Protein AF-A0A2Z2KRD8-F1 (afdb_monomer)

Mean predicted aligned error: 7.14 Å

InterPro domains:
  IPR004370 4-oxalocrotonate tautomerase-like domain [PF01361] (2-50)
  IPR014347 Tautomerase/MIF superfamily [G3DSA:3.30.429.10] (1-61)
  IPR014347 Tautomerase/MIF superfamily [SSF55331] (2-57)

pLDDT: mean 86.22, std 17.93, range [37.34, 98.25]

Solvent-accessible surface area (backbone atoms only — not comparable to full-atom values): 4400 Å² total; per-residue (Å²): 122,58,73,43,82,45,78,42,65,55,88,72,54,69,69,58,52,52,50,49,52,53,52,54,41,52,53,49,22,67,74,70,76,41,70,52,92,54,50,48,80,46,78,47,69,37,80,80,57,96,83,48,57,68,79,55,58,64,64,72,70,69,70,96,83,82,81,132

Secondary structure (DSSP, 8-state):
--EEEEEEES---HHHHHHHHHHHHHHHHHHHT--GGG-EEEEEEEPP-TTS-HHHHTTSSSS-----

Sequence (68 aa):
MPHIDIRMYEGRTREQKEEIVSVFTRELSRIIEREERFITVEFQEIPLDENAPANLLKAGSGGNGYES

Nearest PDB structures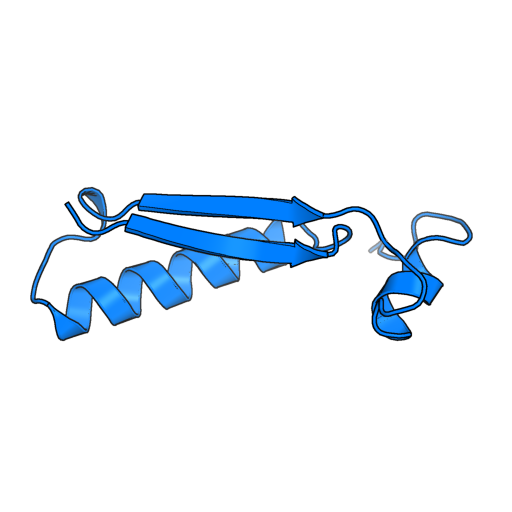 (foldseek):
  8t9o-assembly1_C  TM=8.460E-01  e=1.919E-03  Herbaspirillum
  7xuy-assembly1_A  TM=8.498E-01  e=1.462E-03  Comamonas testosteroni CNB-1
  8t9o-assembly1_A  TM=8.649E-01  e=2.520E-03  Herbaspirillum
  8t9o-assembly2_J  TM=8.489E-01  e=2.520E-03  Herbaspirillum
  3ry0-assembly1_A  T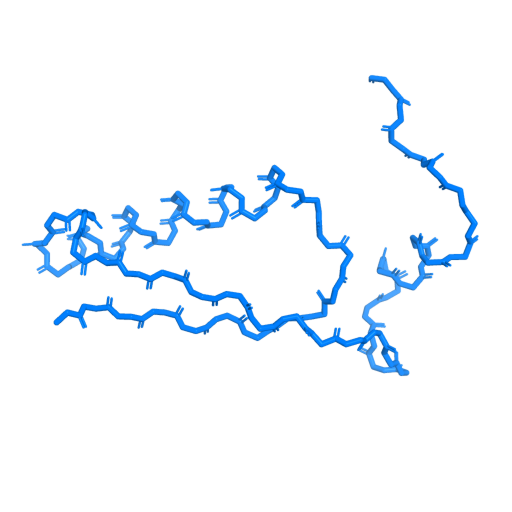M=8.752E-01  e=1.478E-02  Streptomyces achromogenes

Foldseek 3Di:
DAEAEAEDADDDDPVRVVVVLVVVLVVVCVVVVHDSVVYYYDYDHDYDDPPDPPVRVVSPPDDDPDDD

Organism: NCBI:txid414771

Structure (mmCIF, N/CA/C/O backbone):
data_AF-A0A2Z2KRD8-F1
#
_entry.id   AF-A0A2Z2KRD8-F1
#
loop_
_atom_site.group_PDB
_atom_site.id
_atom_site.type_symbol
_atom_site.label_atom_id
_atom_site.label_alt_id
_atom_site.label_comp_id
_atom_site.label_asym_id
_atom_site.label_entity_id
_atom_site.label_seq_id
_atom_site.pdbx_PDB_ins_code
_atom_site.Cartn_x
_atom_site.Cartn_y
_atom_site.Cartn_z
_atom_site.occupancy
_atom_site.B_iso_or_equiv
_atom_site.auth_seq_id
_atom_site.auth_comp_id
_atom_site.auth_asym_id
_atom_site.auth_atom_id
_atom_site.pdbx_PDB_model_num
ATOM 1 N N . MET A 1 1 ? -14.557 -9.516 4.654 1.00 87.50 1 MET A N 1
ATOM 2 C CA . MET A 1 1 ? -13.221 -8.938 4.890 1.00 87.50 1 MET A CA 1
ATOM 3 C C . MET A 1 1 ? -12.899 -8.088 3.675 1.00 87.50 1 MET A C 1
ATOM 5 O O . MET A 1 1 ? -12.869 -8.660 2.592 1.00 87.50 1 MET A O 1
ATOM 9 N N . PRO A 1 2 ? -12.805 -6.756 3.800 1.00 95.25 2 PRO A N 1
ATOM 10 C CA . PRO A 1 2 ? -12.426 -5.899 2.684 1.00 95.25 2 PRO A CA 1
ATOM 11 C C . PRO A 1 2 ? -10.948 -6.084 2.337 1.00 95.25 2 PRO A C 1
ATOM 13 O O . PRO A 1 2 ? -10.100 -6.138 3.226 1.00 95.25 2 PRO A O 1
ATOM 16 N N . HIS A 1 3 ? -10.662 -6.173 1.046 1.00 96.75 3 HIS A N 1
ATOM 17 C CA . HIS A 1 3 ? -9.319 -6.353 0.518 1.00 96.75 3 HIS A CA 1
ATOM 18 C C . HIS A 1 3 ? -9.110 -5.386 -0.647 1.00 96.75 3 HIS A C 1
ATOM 20 O O . HIS A 1 3 ? -10.014 -5.216 -1.469 1.00 96.75 3 HIS A O 1
ATOM 26 N N . ILE A 1 4 ? -7.954 -4.728 -0.681 1.00 96.81 4 ILE A N 1
ATOM 27 C CA . ILE A 1 4 ? -7.569 -3.769 -1.715 1.00 96.81 4 ILE A CA 1
ATOM 28 C C . ILE A 1 4 ? -6.279 -4.266 -2.364 1.00 96.81 4 ILE A C 1
ATOM 30 O O . ILE A 1 4 ? -5.237 -4.296 -1.714 1.00 96.81 4 ILE A O 1
ATOM 34 N N . ASP A 1 5 ? -6.351 -4.568 -3.656 1.00 97.75 5 ASP A N 1
ATOM 35 C CA . ASP A 1 5 ? -5.185 -4.837 -4.496 1.00 97.75 5 ASP A CA 1
ATOM 36 C C . ASP A 1 5 ? -4.751 -3.564 -5.224 1.00 97.75 5 ASP A C 1
ATOM 38 O O . ASP A 1 5 ? -5.507 -2.995 -6.021 1.00 97.75 5 ASP A O 1
ATOM 42 N N . ILE A 1 6 ? -3.513 -3.132 -4.998 1.00 97.00 6 ILE A N 1
ATOM 43 C CA . ILE A 1 6 ? -2.920 -1.981 -5.679 1.00 97.00 6 ILE A CA 1
ATOM 44 C C . ILE A 1 6 ? -1.834 -2.478 -6.626 1.00 97.00 6 ILE A C 1
ATOM 46 O O . ILE A 1 6 ? -0.729 -2.817 -6.208 1.00 97.00 6 ILE A O 1
ATOM 50 N N . ARG A 1 7 ? -2.137 -2.476 -7.926 1.00 96.00 7 ARG A N 1
ATOM 51 C CA . ARG A 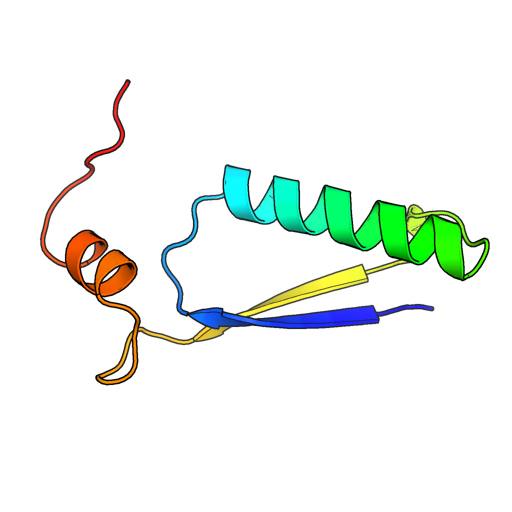1 7 ? -1.146 -2.703 -8.985 1.00 96.00 7 ARG A CA 1
ATOM 52 C C . ARG A 1 7 ? -0.514 -1.385 -9.397 1.00 96.00 7 ARG A C 1
ATOM 54 O O . ARG A 1 7 ? -1.219 -0.467 -9.817 1.00 96.00 7 ARG A O 1
ATOM 61 N N . MET A 1 8 ? 0.805 -1.293 -9.290 1.00 93.75 8 MET A N 1
ATOM 62 C CA . MET A 1 8 ? 1.542 -0.070 -9.600 1.00 93.75 8 MET A CA 1
ATOM 63 C C . MET A 1 8 ? 2.985 -0.364 -9.982 1.00 93.75 8 MET A C 1
ATOM 65 O O . MET A 1 8 ? 3.546 -1.361 -9.552 1.00 93.75 8 MET A O 1
ATOM 69 N N . TYR A 1 9 ? 3.604 0.520 -10.757 1.00 94.69 9 TYR A N 1
ATOM 70 C CA . TYR A 1 9 ? 5.040 0.433 -11.013 1.00 94.69 9 TYR A CA 1
ATOM 71 C C . TYR A 1 9 ? 5.861 0.496 -9.716 1.00 94.69 9 TYR A C 1
ATOM 73 O O . TYR A 1 9 ? 5.503 1.227 -8.784 1.00 94.69 9 TYR A O 1
ATOM 81 N N . GLU A 1 10 ? 6.986 -0.211 -9.689 1.00 92.94 10 GLU A N 1
ATOM 82 C CA . GLU A 1 10 ? 7.975 -0.124 -8.614 1.00 92.94 10 GLU A CA 1
ATOM 83 C C . GLU A 1 10 ? 8.574 1.293 -8.471 1.00 92.94 10 GLU A C 1
ATOM 85 O O . GLU A 1 10 ? 8.336 2.196 -9.283 1.00 92.94 10 GLU A O 1
ATOM 90 N N . GLY A 1 11 ? 9.339 1.506 -7.399 1.00 89.75 11 GLY A N 1
ATOM 91 C CA . GLY A 1 11 ? 10.084 2.750 -7.170 1.00 89.75 11 GLY A CA 1
ATOM 92 C C . GLY A 1 11 ? 9.396 3.771 -6.261 1.00 89.75 11 GLY A C 1
ATOM 93 O O . GLY A 1 11 ? 9.862 4.904 -6.164 1.00 89.75 11 GLY A O 1
ATOM 94 N N . ARG A 1 12 ? 8.304 3.402 -5.576 1.00 90.38 12 ARG A N 1
ATOM 95 C CA . ARG A 1 12 ? 7.753 4.231 -4.488 1.00 90.38 12 ARG A CA 1
ATOM 96 C C . ARG A 1 12 ? 8.530 3.997 -3.207 1.00 90.38 12 ARG A C 1
ATOM 98 O O . ARG A 1 12 ? 8.885 2.858 -2.896 1.00 90.38 12 ARG A O 1
ATOM 105 N N . THR A 1 13 ? 8.744 5.066 -2.449 1.00 91.88 13 THR A N 1
ATOM 106 C CA . THR A 1 13 ? 9.377 4.953 -1.135 1.00 91.88 13 THR A CA 1
ATOM 107 C C . THR A 1 13 ? 8.444 4.245 -0.157 1.00 91.88 13 THR A C 1
ATOM 109 O O . THR A 1 13 ? 7.233 4.127 -0.378 1.00 91.88 13 THR A O 1
ATOM 112 N N . ARG A 1 14 ? 9.007 3.759 0.948 1.00 93.69 14 ARG A N 1
ATOM 113 C CA . ARG A 1 14 ? 8.216 3.124 2.002 1.00 93.69 14 ARG A CA 1
ATOM 114 C C . ARG A 1 14 ? 7.203 4.104 2.594 1.00 93.69 14 ARG A C 1
ATOM 116 O O . ARG A 1 14 ? 6.052 3.731 2.774 1.00 93.69 14 ARG A O 1
ATOM 123 N N . GLU A 1 15 ? 7.607 5.349 2.810 1.00 96.19 15 GLU A N 1
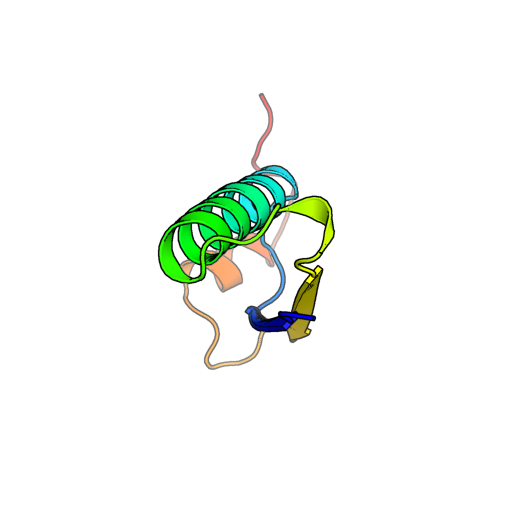ATOM 124 C CA . GLU A 1 15 ? 6.780 6.413 3.388 1.00 96.19 15 GLU A CA 1
ATOM 125 C C . GLU A 1 15 ? 5.556 6.689 2.504 1.00 96.19 15 GLU A C 1
ATOM 127 O O . GLU A 1 15 ? 4.439 6.805 3.000 1.00 96.19 15 GLU A O 1
ATOM 132 N N . GLN A 1 16 ? 5.739 6.691 1.178 1.00 95.44 16 GLN A N 1
ATOM 133 C CA . GLN A 1 16 ? 4.629 6.811 0.228 1.00 95.44 16 GLN A CA 1
ATOM 134 C C . GLN A 1 16 ? 3.662 5.626 0.327 1.00 95.44 16 GLN A C 1
ATOM 136 O O . GLN A 1 16 ? 2.447 5.816 0.300 1.00 95.44 16 GLN A O 1
ATOM 141 N N . LYS A 1 17 ? 4.175 4.394 0.445 1.00 96.38 17 LYS A N 1
ATOM 142 C CA . LYS A 1 17 ? 3.328 3.201 0.609 1.00 96.38 17 LYS A CA 1
ATOM 143 C C . LYS A 1 17 ? 2.577 3.220 1.941 1.00 96.38 17 LYS A C 1
ATOM 145 O O . LYS A 1 17 ? 1.398 2.883 1.965 1.00 96.38 17 LYS A O 1
ATOM 150 N N . GLU A 1 18 ? 3.221 3.646 3.024 1.00 97.62 18 GLU A N 1
ATOM 151 C CA . GLU A 1 18 ? 2.598 3.796 4.345 1.00 97.62 18 GLU A CA 1
ATOM 152 C C . GLU A 1 18 ? 1.474 4.843 4.327 1.00 97.62 18 GLU A C 1
ATOM 154 O O . GLU A 1 18 ? 0.387 4.586 4.851 1.00 97.62 18 GLU A O 1
ATOM 159 N N . GLU A 1 19 ? 1.686 5.984 3.662 1.00 98.00 19 GLU A N 1
ATOM 160 C CA . GLU A 1 19 ? 0.644 6.998 3.471 1.00 98.00 19 GLU A CA 1
ATOM 161 C C . GLU A 1 19 ? -0.541 6.442 2.669 1.00 98.00 19 GLU A C 1
ATOM 163 O O . GLU A 1 19 ? -1.693 6.617 3.074 1.00 98.00 19 GLU A O 1
ATOM 168 N N . ILE A 1 20 ? -0.275 5.703 1.584 1.00 97.38 20 ILE A N 1
ATOM 169 C CA . ILE A 1 20 ? -1.317 5.027 0.797 1.00 97.38 20 ILE A CA 1
ATOM 170 C C . ILE A 1 20 ? -2.123 4.072 1.687 1.00 97.38 20 ILE A C 1
ATOM 172 O O . ILE A 1 20 ? -3.350 4.160 1.717 1.00 97.38 20 ILE A O 1
ATOM 176 N N . VAL A 1 21 ? -1.464 3.193 2.448 1.00 97.88 21 VAL A N 1
ATOM 177 C CA . VAL A 1 21 ? -2.161 2.261 3.352 1.00 97.88 21 VAL A CA 1
ATOM 178 C C . VAL A 1 21 ? -3.041 3.025 4.337 1.00 97.88 21 VAL A C 1
ATOM 180 O O . VAL A 1 21 ? -4.216 2.687 4.477 1.00 97.88 21 VAL A O 1
ATOM 183 N N . SER A 1 22 ? -2.509 4.069 4.974 1.00 97.88 22 SER A N 1
ATOM 184 C CA . SER A 1 22 ? -3.232 4.879 5.960 1.00 97.88 22 SER A CA 1
ATOM 185 C C . SER A 1 22 ? -4.485 5.527 5.366 1.00 97.88 22 SER A C 1
ATOM 187 O O . SER A 1 22 ? -5.587 5.369 5.895 1.00 97.88 22 SER A O 1
ATOM 189 N N . VAL A 1 23 ? -4.347 6.203 4.221 1.00 98.19 23 VAL A N 1
ATOM 190 C CA . VAL A 1 23 ? -5.456 6.919 3.578 1.00 98.19 23 VAL A CA 1
ATOM 191 C C . VAL A 1 23 ? -6.542 5.953 3.112 1.00 98.19 23 VAL A C 1
ATOM 193 O O . VAL A 1 23 ? -7.712 6.141 3.447 1.00 98.19 23 VAL A O 1
ATOM 196 N N . PHE A 1 24 ? -6.178 4.907 2.368 1.00 97.69 24 PHE A N 1
ATOM 197 C CA . PHE A 1 24 ? -7.167 3.983 1.809 1.00 97.69 24 PHE A CA 1
ATOM 198 C C . PHE A 1 24 ? -7.870 3.162 2.891 1.00 97.69 24 PHE A C 1
ATOM 200 O O . PHE A 1 24 ? -9.087 2.983 2.823 1.00 97.69 24 PHE A O 1
ATOM 207 N N . THR A 1 25 ? -7.134 2.706 3.906 1.00 97.69 25 THR A N 1
ATOM 208 C CA . THR A 1 25 ? -7.712 1.935 5.014 1.00 97.69 25 THR A CA 1
ATOM 209 C C . THR A 1 25 ? -8.695 2.787 5.814 1.00 97.69 25 THR A C 1
ATOM 211 O O . THR A 1 25 ? -9.819 2.341 6.062 1.00 97.69 25 THR A O 1
ATOM 214 N N . ARG A 1 26 ? -8.324 4.035 6.139 1.00 98.12 26 ARG A N 1
ATOM 215 C CA . ARG A 1 26 ? -9.186 4.977 6.868 1.00 98.12 26 ARG A CA 1
ATOM 216 C C . ARG A 1 26 ? -10.451 5.327 6.093 1.00 98.12 26 ARG A C 1
ATOM 218 O O . ARG A 1 26 ? -11.548 5.287 6.649 1.00 98.12 26 ARG A O 1
ATOM 225 N N . GLU A 1 27 ? -10.320 5.670 4.812 1.00 98.25 27 GLU A N 1
ATOM 226 C CA . GLU A 1 27 ? -11.482 6.057 4.007 1.00 98.25 27 GLU A CA 1
ATOM 227 C C . GLU A 1 27 ? -12.417 4.878 3.753 1.00 98.25 27 GLU A C 1
ATOM 229 O O . GLU A 1 27 ? -13.634 5.035 3.857 1.00 98.25 27 GLU A O 1
ATOM 234 N N . L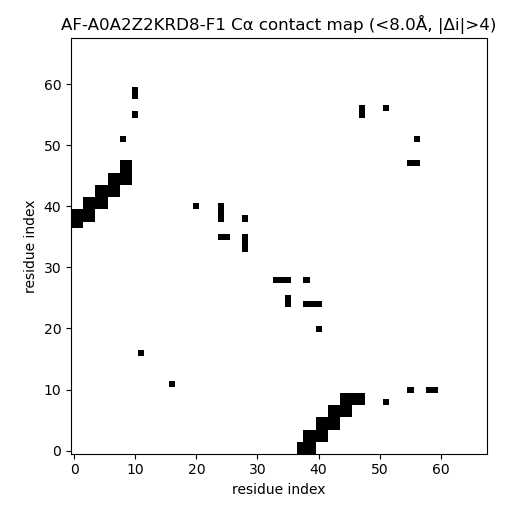EU A 1 28 ? -11.877 3.684 3.491 1.00 97.50 28 LEU A N 1
ATOM 235 C CA . LEU A 1 28 ? -12.707 2.496 3.339 1.00 97.50 28 LEU A CA 1
ATOM 236 C C . LEU A 1 28 ? -13.444 2.187 4.646 1.00 97.50 28 LEU A C 1
ATOM 238 O O . LEU A 1 28 ? -14.666 2.073 4.621 1.00 97.50 28 LEU A O 1
ATOM 242 N N . SER A 1 29 ? -12.730 2.148 5.776 1.00 97.88 29 SER A N 1
ATOM 243 C CA . SER A 1 29 ? -13.292 1.981 7.127 1.00 97.88 29 SER A CA 1
ATOM 244 C C . SER A 1 29 ? -14.476 2.919 7.387 1.00 97.88 29 SER A C 1
ATOM 246 O O . SER A 1 29 ? -15.549 2.460 7.788 1.00 97.88 29 SER A O 1
ATOM 248 N N . ARG A 1 30 ? -14.322 4.211 7.058 1.00 98.12 30 ARG A N 1
ATOM 249 C CA . ARG A 1 30 ? -15.370 5.237 7.191 1.00 98.12 30 ARG A CA 1
ATOM 250 C C . ARG A 1 30 ? -16.603 4.960 6.329 1.00 98.12 30 ARG A C 1
ATOM 252 O O . ARG A 1 30 ? -17.712 5.220 6.779 1.00 98.12 30 ARG A O 1
ATOM 259 N N . ILE A 1 31 ? -16.425 4.484 5.096 1.00 98.12 31 ILE A N 1
ATOM 260 C CA . ILE A 1 31 ? -17.523 4.278 4.134 1.00 98.12 31 ILE A CA 1
ATOM 261 C C . ILE A 1 31 ? -18.365 3.051 4.487 1.00 98.12 31 ILE A C 1
ATOM 263 O O . ILE A 1 31 ? -19.584 3.085 4.339 1.00 98.12 31 ILE A O 1
ATOM 267 N N . ILE A 1 32 ? -17.723 1.963 4.917 1.00 96.88 32 ILE A N 1
ATOM 268 C CA . ILE A 1 32 ? -18.399 0.676 5.159 1.00 96.88 32 ILE A CA 1
ATOM 269 C C . ILE A 1 32 ?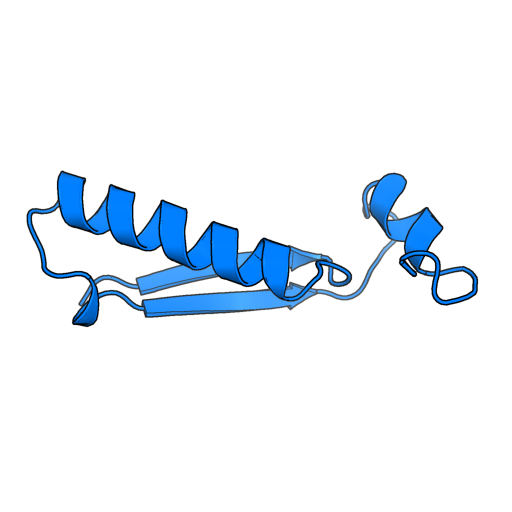 -18.658 0.394 6.644 1.00 96.88 32 ILE A C 1
ATOM 271 O O . ILE A 1 32 ? -19.057 -0.719 6.985 1.00 96.88 32 ILE A O 1
ATOM 275 N N . GLU A 1 33 ? -18.376 1.368 7.513 1.00 96.25 33 GLU A N 1
ATOM 276 C CA . GLU A 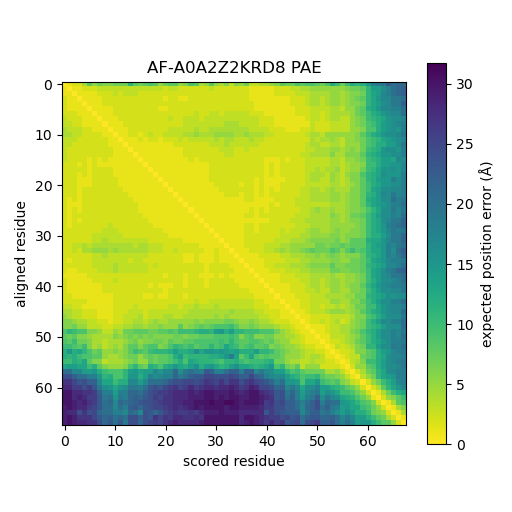1 33 ? -18.544 1.291 8.969 1.00 96.25 33 GLU A CA 1
ATOM 277 C C . GLU A 1 33 ? -17.855 0.056 9.583 1.00 96.25 33 GLU A C 1
ATOM 279 O O . GLU A 1 33 ? -18.446 -0.732 10.328 1.00 96.25 33 GLU A O 1
ATOM 284 N N . ARG A 1 34 ? -16.573 -0.146 9.249 1.00 95.44 34 ARG A N 1
ATOM 285 C CA . ARG A 1 34 ? -15.802 -1.325 9.677 1.00 95.44 34 ARG A CA 1
ATOM 286 C C . ARG A 1 34 ? -14.438 -0.941 10.224 1.00 95.44 34 ARG A C 1
ATOM 288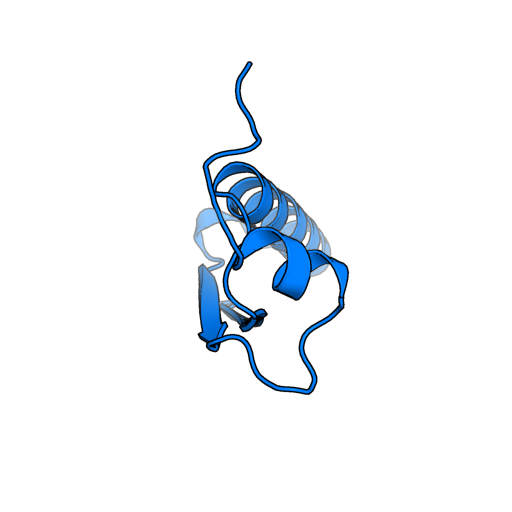 O O . ARG A 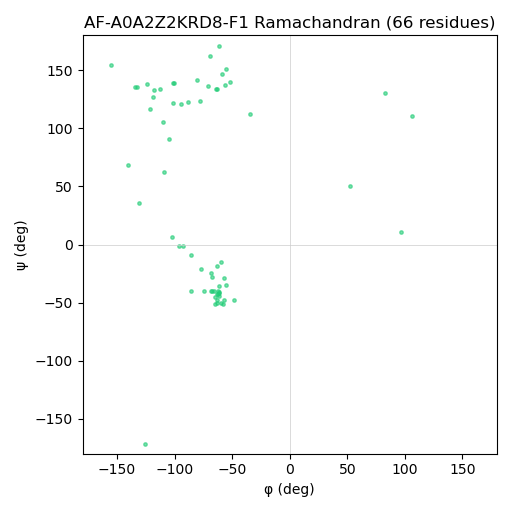1 34 ? -13.720 -0.197 9.581 1.00 95.44 34 ARG A O 1
ATOM 295 N N . GLU A 1 35 ? -14.041 -1.532 11.353 1.00 97.00 35 GLU A N 1
ATOM 296 C CA . GLU A 1 35 ? -12.710 -1.298 11.930 1.00 97.00 35 GLU A CA 1
ATOM 297 C C . GLU A 1 35 ? -11.575 -1.615 10.940 1.00 97.00 35 GLU A C 1
ATOM 299 O O . GLU A 1 35 ? -11.571 -2.670 10.295 1.00 97.00 35 GLU A O 1
ATOM 304 N N . GLU A 1 36 ? -10.566 -0.742 10.911 1.00 96.69 36 GLU A N 1
ATOM 305 C CA . GLU A 1 36 ? -9.412 -0.810 10.004 1.00 96.69 36 GLU A CA 1
ATOM 306 C C . GLU A 1 36 ? -8.652 -2.140 10.079 1.00 96.69 36 GLU A C 1
ATOM 308 O O . GLU A 1 36 ? -8.226 -2.664 9.056 1.00 96.69 36 GLU A O 1
ATOM 313 N N . ARG A 1 37 ? -8.566 -2.760 11.266 1.00 96.06 37 ARG A N 1
ATOM 314 C CA . ARG A 1 37 ? -7.892 -4.060 11.468 1.00 96.06 37 ARG A CA 1
ATOM 315 C C . ARG A 1 37 ? -8.468 -5.218 10.644 1.00 96.06 37 ARG A C 1
ATOM 317 O O . ARG A 1 37 ? -7.851 -6.276 10.574 1.00 96.06 37 ARG A O 1
ATOM 324 N N . PHE A 1 38 ? -9.670 -5.062 10.084 1.00 96.69 38 PHE A N 1
ATOM 325 C CA . PHE A 1 38 ? -10.298 -6.063 9.218 1.00 96.69 38 PHE A CA 1
ATOM 326 C C . PHE A 1 38 ? -10.078 -5.806 7.725 1.00 96.69 38 PHE A C 1
ATOM 328 O O . PHE A 1 38 ? -10.582 -6.588 6.916 1.00 96.69 38 PHE A O 1
ATOM 335 N N . ILE A 1 39 ? -9.388 -4.724 7.370 1.00 97.12 39 ILE A N 1
ATOM 336 C CA . ILE A 1 39 ? -9.079 -4.322 6.001 1.00 97.12 39 ILE A CA 1
ATOM 337 C C . ILE A 1 39 ? -7.637 -4.724 5.700 1.00 97.12 39 ILE A C 1
ATOM 339 O O . ILE A 1 39 ? -6.746 -4.583 6.535 1.00 97.12 39 ILE A O 1
ATOM 343 N N . THR A 1 40 ? -7.400 -5.233 4.498 1.00 97.31 40 THR A N 1
ATOM 344 C CA . THR A 1 40 ? -6.055 -5.577 4.032 1.00 97.31 40 THR A CA 1
ATOM 345 C C . THR A 1 40 ? -5.762 -4.852 2.730 1.00 97.31 40 THR A C 1
ATOM 347 O O . THR A 1 40 ? -6.627 -4.778 1.859 1.00 97.31 40 THR A O 1
ATOM 350 N N . VAL A 1 41 ? -4.544 -4.328 2.613 1.00 97.62 41 VAL A N 1
ATOM 351 C CA . VAL A 1 41 ? -4.020 -3.696 1.401 1.00 97.62 41 VAL A CA 1
ATOM 352 C C . VAL A 1 41 ? -2.807 -4.494 0.947 1.00 97.62 41 VAL A C 1
ATOM 354 O O . VAL A 1 41 ? -1.889 -4.714 1.737 1.00 97.62 41 VAL A O 1
ATOM 357 N N . GLU A 1 42 ? -2.806 -4.915 -0.310 1.00 97.75 42 GLU A N 1
ATOM 358 C CA . GLU A 1 42 ? -1.695 -5.618 -0.940 1.00 97.75 42 GLU A CA 1
ATOM 359 C C . GLU A 1 42 ? -1.154 -4.790 -2.108 1.00 97.75 42 GLU A C 1
ATOM 361 O O . GLU A 1 42 ? -1.907 -4.269 -2.934 1.00 97.75 42 GLU A O 1
ATOM 366 N N . PHE A 1 43 ? 0.170 -4.649 -2.164 1.00 97.50 43 PHE A N 1
ATOM 367 C CA . PHE A 1 43 ? 0.852 -3.971 -3.261 1.00 97.50 43 PHE A CA 1
ATOM 368 C C . PHE A 1 43 ? 1.436 -4.999 -4.219 1.00 97.50 43 PHE A C 1
ATOM 370 O O . PHE A 1 43 ? 2.290 -5.800 -3.846 1.00 97.50 43 PHE A O 1
ATOM 377 N N . GLN A 1 44 ? 1.018 -4.913 -5.474 1.00 97.00 44 GLN A N 1
ATOM 378 C CA . GLN A 1 44 ? 1.561 -5.677 -6.585 1.00 97.00 44 GLN A CA 1
ATOM 379 C C . GLN A 1 44 ? 2.432 -4.738 -7.422 1.00 97.00 44 GLN A C 1
ATOM 381 O O . GLN A 1 44 ? 1.946 -4.037 -8.316 1.00 97.00 44 GLN A O 1
ATOM 386 N N . GLU A 1 45 ? 3.720 -4.684 -7.084 1.00 94.62 45 GLU A N 1
ATOM 387 C CA . GLU A 1 45 ? 4.683 -3.857 -7.804 1.00 94.62 45 GLU A CA 1
ATOM 388 C C . GLU A 1 45 ? 5.100 -4.513 -9.118 1.00 94.62 45 GLU A C 1
ATOM 390 O O . GLU A 1 45 ? 5.575 -5.648 -9.138 1.00 94.62 45 GLU A O 1
ATOM 395 N N . ILE A 1 46 ? 4.912 -3.786 -10.218 1.00 94.44 46 ILE A N 1
ATOM 396 C CA . ILE A 1 46 ? 5.334 -4.209 -11.553 1.00 94.44 46 ILE A CA 1
ATOM 397 C C . ILE A 1 46 ? 6.643 -3.499 -11.940 1.00 94.44 46 ILE A C 1
ATOM 399 O O . ILE A 1 46 ? 6.782 -2.302 -11.659 1.00 94.44 46 ILE A O 1
ATOM 403 N N . PRO A 1 47 ? 7.600 -4.196 -12.580 1.00 92.44 47 PRO A N 1
ATOM 404 C CA . PRO A 1 47 ? 8.825 -3.574 -13.075 1.00 92.44 47 PRO A CA 1
ATOM 405 C C . PRO A 1 47 ? 8.540 -2.398 -14.010 1.00 92.44 47 PRO A C 1
ATOM 407 O O . PRO A 1 47 ? 7.513 -2.376 -14.694 1.00 92.44 47 PRO A O 1
ATOM 410 N N . LEU A 1 48 ? 9.454 -1.428 -14.055 1.00 91.31 48 LEU A N 1
ATOM 411 C CA . LEU A 1 48 ? 9.345 -0.320 -15.007 1.00 91.31 48 LEU A CA 1
ATOM 412 C C . LEU A 1 48 ? 9.437 -0.834 -16.450 1.00 91.31 48 LEU A C 1
ATOM 414 O O . LEU A 1 48 ? 10.331 -1.608 -16.790 1.00 91.31 48 LEU A O 1
ATOM 418 N N . ASP A 1 49 ? 8.536 -0.357 -17.305 1.00 88.88 49 ASP A N 1
ATOM 419 C CA . ASP A 1 49 ? 8.538 -0.611 -18.744 1.00 88.88 49 ASP A CA 1
ATOM 420 C C . ASP A 1 49 ? 8.499 0.709 -19.540 1.00 88.88 49 ASP A C 1
ATOM 422 O O . ASP A 1 49 ? 8.623 1.805 -18.986 1.00 88.88 49 ASP A O 1
ATOM 426 N N . GLU A 1 50 ? 8.331 0.620 -20.859 1.00 85.62 50 GLU A N 1
ATOM 427 C CA . GLU A 1 50 ? 8.243 1.786 -21.749 1.00 85.62 50 GLU A CA 1
ATOM 428 C C . GLU A 1 50 ? 7.039 2.705 -21.477 1.00 85.62 50 GLU A C 1
ATOM 430 O O . GLU A 1 50 ? 7.050 3.872 -21.870 1.00 85.62 50 GLU A O 1
ATOM 435 N N . ASN A 1 51 ? 6.021 2.205 -20.772 1.00 85.75 51 ASN A N 1
ATOM 436 C CA . ASN A 1 51 ? 4.829 2.950 -20.377 1.00 85.75 51 ASN A CA 1
ATOM 437 C C . ASN A 1 51 ? 4.973 3.572 -18.981 1.00 85.75 51 ASN A C 1
ATOM 439 O O . ASN A 1 51 ? 4.046 4.236 -18.500 1.00 85.75 51 ASN A O 1
ATOM 443 N N . ALA A 1 52 ? 6.103 3.360 -18.301 1.00 85.06 52 ALA A N 1
ATOM 444 C CA . ALA A 1 52 ? 6.338 3.941 -16.995 1.00 85.06 52 ALA A CA 1
ATOM 445 C C . ALA A 1 52 ? 6.393 5.481 -17.076 1.00 85.06 52 ALA A C 1
ATOM 447 O O . ALA A 1 52 ? 7.080 6.054 -17.926 1.00 85.06 52 ALA A O 1
ATOM 448 N N . PRO A 1 53 ? 5.709 6.191 -16.160 1.00 81.25 53 PRO A N 1
ATOM 449 C CA . PRO A 1 53 ? 5.803 7.638 -16.053 1.00 81.25 53 PRO A CA 1
ATOM 450 C C . PRO A 1 53 ? 7.252 8.133 -15.967 1.00 81.25 53 PRO A C 1
ATOM 452 O O . PRO A 1 53 ? 8.078 7.575 -15.240 1.00 81.25 53 PRO A O 1
ATOM 455 N N . ALA A 1 54 ? 7.551 9.243 -16.646 1.00 78.12 54 ALA A N 1
ATOM 456 C CA . ALA A 1 54 ? 8.905 9.797 -16.724 1.00 78.12 54 ALA A CA 1
ATOM 457 C C . ALA A 1 54 ? 9.536 10.102 -15.349 1.00 78.12 54 ALA A C 1
ATOM 459 O O . ALA A 1 54 ? 10.756 10.053 -15.206 1.00 78.12 54 ALA A O 1
ATOM 460 N N . ASN A 1 55 ? 8.726 10.408 -14.329 1.00 76.94 55 ASN A N 1
ATOM 461 C CA . ASN A 1 55 ? 9.202 10.629 -12.961 1.00 76.94 55 ASN A CA 1
ATOM 462 C C . ASN A 1 55 ? 9.729 9.351 -12.286 1.00 76.94 55 ASN A C 1
ATOM 464 O O . ASN A 1 55 ? 10.564 9.461 -11.397 1.00 76.94 55 ASN A O 1
ATOM 468 N N . LEU A 1 56 ? 9.285 8.166 -12.712 1.00 75.38 56 LEU A N 1
ATOM 469 C CA . LEU A 1 56 ? 9.801 6.884 -12.222 1.00 75.38 56 LEU A CA 1
ATOM 470 C C . LEU A 1 56 ? 11.041 6.443 -12.999 1.00 75.38 56 LEU A C 1
ATOM 472 O O . LEU A 1 56 ? 12.014 5.994 -12.404 1.00 75.38 56 LEU A O 1
ATOM 476 N N . LEU A 1 57 ? 11.047 6.651 -14.319 1.00 70.44 57 LEU A N 1
ATOM 477 C CA . LEU A 1 57 ? 12.193 6.326 -15.177 1.00 70.44 57 LEU A CA 1
ATOM 478 C C . LEU A 1 57 ? 13.457 7.112 -14.788 1.00 70.44 57 LEU A C 1
ATOM 480 O O . LEU A 1 57 ? 14.565 6.576 -14.823 1.00 70.44 57 LEU A O 1
ATOM 484 N N . LYS A 1 58 ? 13.298 8.373 -14.363 1.00 63.12 58 LYS A N 1
ATOM 485 C CA . LYS A 1 58 ? 14.407 9.215 -13.881 1.00 63.12 58 LYS A CA 1
ATOM 486 C C . LYS A 1 58 ? 15.014 8.731 -12.561 1.00 63.12 58 LYS A C 1
ATOM 488 O O . LYS A 1 58 ? 16.196 8.959 -12.345 1.00 63.12 58 LYS A O 1
ATOM 493 N N . ALA A 1 59 ? 14.240 8.056 -11.710 1.00 60.44 59 ALA A N 1
ATOM 494 C CA . ALA A 1 59 ? 14.734 7.509 -10.447 1.00 60.44 59 ALA A CA 1
ATOM 495 C C . ALA A 1 59 ? 15.551 6.211 -10.636 1.00 60.44 59 ALA A C 1
ATOM 497 O O . ALA A 1 59 ? 16.357 5.867 -9.779 1.00 60.44 59 ALA A O 1
ATOM 498 N N . GLY A 1 60 ? 15.374 5.505 -11.763 1.00 51.12 60 GLY A N 1
ATOM 499 C CA . GLY A 1 60 ? 16.038 4.224 -12.049 1.00 51.12 60 GLY A CA 1
ATOM 500 C C . GLY A 1 60 ? 17.433 4.319 -12.684 1.00 51.12 60 GLY A C 1
ATOM 501 O O . GLY A 1 60 ? 18.126 3.311 -12.781 1.00 51.12 60 GLY A O 1
ATOM 502 N N . SER A 1 61 ? 17.874 5.509 -13.108 1.00 44.44 61 SER A N 1
ATOM 503 C CA . SER A 1 61 ? 19.149 5.709 -13.820 1.00 44.44 61 SER A CA 1
ATOM 504 C C . SER A 1 61 ? 20.178 6.440 -12.953 1.00 44.44 61 SER A C 1
ATOM 506 O O . SER A 1 61 ? 20.622 7.533 -13.291 1.00 44.44 61 SER A O 1
ATOM 508 N N . GLY A 1 62 ? 20.561 5.826 -11.834 1.00 43.12 62 GLY A N 1
ATOM 509 C CA . GLY A 1 62 ? 21.714 6.244 -11.035 1.00 43.12 62 GLY A CA 1
ATOM 510 C C . GLY A 1 62 ? 21.377 6.942 -9.720 1.00 43.12 62 GLY A C 1
ATOM 511 O O . GLY A 1 62 ? 20.997 8.104 -9.703 1.00 43.12 62 GLY A O 1
ATOM 512 N N . GLY A 1 63 ? 21.675 6.237 -8.626 1.00 37.34 63 GLY A N 1
ATOM 513 C CA . GLY A 1 63 ? 22.065 6.828 -7.349 1.00 37.34 63 GLY A CA 1
ATOM 514 C C . GLY A 1 63 ? 20.924 7.299 -6.454 1.00 37.34 63 GLY A C 1
ATOM 515 O O . GLY A 1 63 ? 20.060 8.068 -6.856 1.00 37.34 63 GLY A O 1
ATOM 516 N N . ASN A 1 64 ? 20.995 6.870 -5.193 1.00 50.94 64 ASN A N 1
ATOM 517 C CA . ASN A 1 64 ? 20.370 7.539 -4.059 1.00 50.94 64 ASN A CA 1
ATOM 518 C C . ASN A 1 64 ? 20.385 9.063 -4.251 1.00 50.94 64 ASN A C 1
ATOM 520 O O . ASN A 1 64 ? 21.441 9.690 -4.237 1.00 50.94 64 ASN A O 1
ATOM 524 N N . GLY A 1 65 ? 19.198 9.630 -4.431 1.00 41.25 65 GLY A N 1
ATOM 525 C CA . GLY A 1 65 ? 18.961 11.064 -4.551 1.00 41.25 65 GLY A CA 1
ATOM 526 C C . GLY A 1 65 ? 17.828 11.520 -3.641 1.00 41.25 65 GLY A C 1
ATOM 527 O O . GLY A 1 65 ? 17.053 12.380 -4.035 1.00 41.25 65 GLY A O 1
ATOM 528 N N . TYR A 1 66 ? 17.716 10.912 -2.456 1.00 50.16 66 TYR A N 1
ATOM 529 C CA . TYR A 1 66 ? 16.941 11.421 -1.324 1.00 50.16 66 TYR A CA 1
ATOM 530 C C . TYR A 1 66 ? 17.727 11.149 -0.028 1.00 50.16 66 TYR A C 1
ATOM 532 O O . TYR A 1 66 ? 17.362 10.304 0.780 1.00 50.16 66 TYR A O 1
ATOM 540 N N . GLU A 1 67 ? 18.852 11.845 0.126 1.00 46.84 67 GLU A N 1
ATOM 541 C CA . GLU A 1 67 ? 19.387 12.277 1.428 1.00 46.84 67 GLU A CA 1
ATOM 542 C C . GLU A 1 67 ? 19.265 13.816 1.392 1.00 46.84 67 GLU A C 1
ATOM 544 O O . GLU A 1 67 ? 19.562 14.415 0.360 1.00 46.84 67 GLU A O 1
ATOM 549 N N . SER A 1 68 ? 18.786 14.555 2.394 1.00 41.91 68 SER A N 1
ATOM 550 C CA . SER A 1 68 ? 18.710 14.362 3.850 1.00 41.91 68 SER A CA 1
ATOM 551 C C . SER A 1 68 ? 17.408 14.938 4.414 1.00 41.91 68 SER A C 1
ATOM 553 O O . SER A 1 68 ? 16.838 15.836 3.749 1.00 41.91 68 SER A O 1
#

Radius of gyration: 15.01 Å; Cα contacts (8 Å, |Δi|>4): 56; chains: 1; bounding box: 41×23×34 Å